Protein AF-A0A124H718-F1 (afdb_monomer_lite)

pLDDT: mean 73.68, std 16.91, range [37.5, 92.75]

Sequence (72 aa):
MRSGSGDEFDVVFSLAGAYIRGFDHESPMSPNAEDVVWPGVLDSVPGAFHAQIAELARRLRLDARPACRAHS

Structure (mmCIF, N/CA/C/O backbone):
data_AF-A0A124H718-F1
#
_entry.id   AF-A0A124H718-F1
#
loop_
_atom_site.group_PDB
_atom_site.id
_atom_site.type_symbol
_atom_site.label_atom_id
_atom_site.label_alt_id
_atom_site.label_comp_id
_atom_site.label_asym_id
_atom_site.label_entity_id
_atom_site.label_seq_id
_atom_site.pdbx_PDB_ins_code
_atom_site.Cartn_x
_atom_site.Cartn_y
_atom_site.Cartn_z
_atom_site.occupancy
_atom_site.B_iso_or_equiv
_atom_site.auth_seq_id
_atom_site.auth_comp_id
_atom_site.auth_asym_id
_atom_site.auth_atom_id
_atom_site.pdbx_PDB_model_num
ATOM 1 N N . MET A 1 1 ? 17.474 15.665 0.035 1.00 44.22 1 MET A N 1
ATOM 2 C CA . MET A 1 1 ? 17.588 14.280 -0.471 1.00 44.22 1 MET A CA 1
ATOM 3 C C . MET A 1 1 ? 18.267 14.383 -1.831 1.00 44.22 1 MET A C 1
ATOM 5 O O . MET A 1 1 ? 17.912 15.292 -2.569 1.00 44.22 1 MET A O 1
ATOM 9 N N . ARG A 1 2 ? 19.332 13.614 -2.097 1.00 45.97 2 ARG A N 1
ATOM 10 C CA . ARG A 1 2 ? 20.130 13.689 -3.345 1.00 45.97 2 ARG A CA 1
ATOM 11 C C . ARG A 1 2 ? 19.880 12.472 -4.261 1.00 45.97 2 ARG A C 1
ATOM 13 O O . ARG A 1 2 ? 20.800 11.992 -4.906 1.00 45.97 2 ARG A O 1
ATOM 20 N N . SER A 1 3 ? 18.647 11.985 -4.297 1.00 52.22 3 SER A N 1
ATOM 21 C CA . SER A 1 3 ? 18.076 11.207 -5.402 1.00 52.22 3 SER A CA 1
ATOM 22 C C . SER A 1 3 ? 17.107 12.144 -6.125 1.00 52.22 3 SER A C 1
ATOM 24 O O . SER A 1 3 ? 16.495 13.004 -5.485 1.00 52.22 3 SER A O 1
ATOM 26 N N . GLY A 1 4 ? 17.029 12.095 -7.450 1.00 47.84 4 GLY A N 1
ATOM 27 C CA . GLY A 1 4 ? 16.101 12.940 -8.198 1.00 47.84 4 GLY A CA 1
ATOM 28 C C . GLY A 1 4 ? 14.657 12.717 -7.735 1.00 47.84 4 GLY A C 1
ATOM 29 O O . GLY A 1 4 ? 14.123 11.646 -7.925 1.00 47.84 4 GLY A O 1
ATOM 30 N N . SER A 1 5 ? 14.069 13.720 -7.081 1.00 56.97 5 SER A N 1
ATOM 31 C CA . SER A 1 5 ? 12.645 14.102 -6.958 1.00 56.97 5 SER A CA 1
ATOM 32 C C . SER A 1 5 ? 11.491 13.144 -7.380 1.00 56.97 5 SER A C 1
ATOM 34 O O . SER A 1 5 ? 10.489 13.651 -7.889 1.00 56.97 5 SER A O 1
ATOM 36 N N . GLY A 1 6 ? 11.537 11.827 -7.172 1.00 63.84 6 GLY A N 1
ATOM 37 C CA . GLY A 1 6 ? 10.407 10.959 -7.554 1.00 63.84 6 GLY A CA 1
ATOM 38 C C . GLY A 1 6 ? 10.128 9.749 -6.674 1.00 63.84 6 GLY A C 1
ATOM 39 O O . GLY A 1 6 ? 9.180 9.026 -6.960 1.00 63.84 6 GLY A O 1
ATOM 40 N N . ASP A 1 7 ? 10.910 9.526 -5.617 1.00 75.06 7 ASP A N 1
ATOM 41 C CA . ASP A 1 7 ? 10.551 8.538 -4.600 1.00 75.06 7 ASP A CA 1
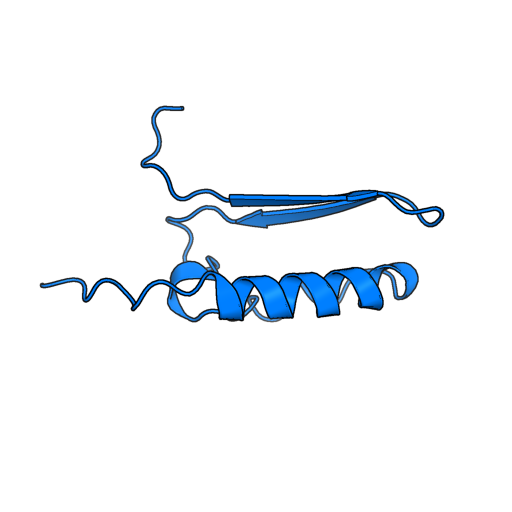ATOM 42 C C . ASP A 1 7 ? 9.338 9.063 -3.829 1.00 75.06 7 ASP A C 1
ATOM 44 O O . ASP A 1 7 ? 9.354 10.196 -3.333 1.00 75.06 7 ASP A O 1
ATOM 48 N N . GLU A 1 8 ? 8.295 8.250 -3.707 1.00 79.81 8 GLU A N 1
ATOM 49 C CA . GLU A 1 8 ? 7.052 8.650 -3.053 1.00 79.81 8 GLU A CA 1
ATOM 50 C C . GLU A 1 8 ? 6.641 7.630 -1.999 1.00 79.81 8 GLU A C 1
ATOM 52 O O . GLU A 1 8 ? 6.852 6.421 -2.139 1.00 79.81 8 GLU A O 1
ATOM 57 N N . PHE A 1 9 ? 6.042 8.129 -0.919 1.00 83.69 9 PHE A N 1
ATOM 58 C CA . PHE A 1 9 ? 5.423 7.289 0.088 1.00 83.69 9 PHE A CA 1
ATOM 59 C C . PHE A 1 9 ? 4.145 7.919 0.644 1.00 83.69 9 PHE A C 1
ATOM 61 O O . PHE A 1 9 ? 4.044 9.130 0.823 1.00 83.69 9 PHE A O 1
ATOM 68 N N . ASP A 1 10 ? 3.198 7.054 0.991 1.00 84.62 10 ASP A N 1
ATOM 69 C CA . ASP A 1 10 ? 1.957 7.371 1.681 1.00 84.62 10 ASP A CA 1
ATOM 70 C C . ASP A 1 10 ? 1.904 6.619 3.011 1.00 84.62 10 ASP A C 1
ATOM 72 O O . ASP A 1 10 ? 2.263 5.440 3.101 1.00 84.62 10 ASP A O 1
ATOM 76 N N . VAL A 1 11 ? 1.376 7.280 4.039 1.00 87.81 11 VAL A N 1
ATOM 77 C CA . VAL A 1 11 ? 1.091 6.659 5.335 1.00 87.81 11 VAL A CA 1
ATOM 78 C C . VAL A 1 11 ? -0.356 6.927 5.713 1.00 87.81 11 VAL A C 1
ATOM 80 O O . VAL A 1 11 ? -0.788 8.078 5.770 1.00 87.81 11 VAL A O 1
ATOM 83 N N . VAL A 1 12 ? -1.099 5.865 6.020 1.00 88.56 12 VAL A N 1
ATOM 84 C CA . VAL A 1 12 ? -2.476 5.944 6.513 1.00 88.56 12 VAL A CA 1
ATOM 85 C C . VAL A 1 12 ? -2.556 5.335 7.905 1.00 88.56 12 VAL A C 1
ATOM 87 O O . VAL A 1 12 ? -2.278 4.152 8.096 1.00 88.56 12 VAL A O 1
ATOM 90 N N . PHE A 1 13 ? -2.985 6.134 8.880 1.00 89.00 13 PHE A N 1
ATOM 91 C CA . PHE A 1 13 ? -3.267 5.672 10.237 1.00 89.00 13 PHE A CA 1
ATOM 92 C C . PHE A 1 13 ? -4.745 5.306 10.384 1.00 89.00 13 PHE A C 1
ATOM 94 O O . PHE A 1 13 ? -5.628 6.006 9.891 1.00 89.00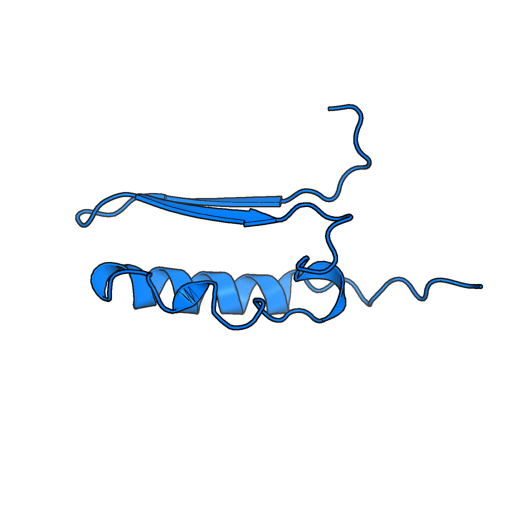 13 PHE A O 1
ATOM 101 N N . SER A 1 14 ? -5.021 4.208 11.081 1.00 86.44 14 SER A N 1
ATOM 102 C CA . SER A 1 14 ? -6.372 3.728 11.364 1.00 86.44 14 SER A CA 1
ATOM 103 C C . SER A 1 14 ? -6.432 3.042 12.728 1.00 86.44 14 SER A C 1
ATOM 105 O O . SER A 1 14 ? -5.403 2.719 13.319 1.00 86.44 14 SER A O 1
ATOM 107 N N . LEU A 1 15 ? -7.644 2.747 13.205 1.00 91.38 15 LEU A N 1
ATOM 108 C CA . LEU A 1 15 ? -7.833 1.952 14.424 1.00 91.38 15 LEU A CA 1
ATOM 109 C C . LEU A 1 15 ? -7.292 0.518 14.296 1.00 91.38 15 LEU A C 1
ATOM 111 O O . LEU A 1 15 ? -6.970 -0.098 15.305 1.00 91.38 15 LEU A O 1
ATOM 115 N N . ALA A 1 16 ? -7.168 -0.005 13.072 1.00 89.50 16 ALA A N 1
ATOM 116 C CA . ALA A 1 16 ? -6.583 -1.319 12.809 1.00 89.50 16 ALA A CA 1
ATOM 117 C C . ALA A 1 16 ? -5.041 -1.302 12.792 1.00 89.50 16 ALA A C 1
ATOM 119 O O . ALA A 1 16 ? -4.418 -2.360 12.735 1.00 89.50 16 ALA A O 1
ATOM 120 N N . GLY A 1 17 ? -4.422 -0.116 12.830 1.00 92.12 17 GLY A N 1
ATOM 121 C CA . GLY A 1 17 ? -2.978 0.082 12.719 1.00 92.12 17 GLY A CA 1
ATOM 122 C C . GLY A 1 17 ? -2.603 1.071 11.615 1.00 92.12 17 GLY A C 1
ATOM 123 O O . GLY A 1 17 ? -3.439 1.845 11.139 1.00 92.12 17 GLY A O 1
ATOM 124 N N . ALA A 1 18 ? -1.334 1.043 11.210 1.00 91.25 18 ALA A N 1
ATOM 125 C CA . ALA A 1 18 ? -0.790 1.894 10.157 1.00 91.25 18 ALA A CA 1
ATOM 126 C C . ALA A 1 18 ? -0.535 1.092 8.874 1.00 91.25 18 ALA A C 1
ATOM 128 O O . ALA A 1 18 ? 0.020 -0.004 8.923 1.00 91.25 18 ALA A O 1
ATOM 129 N N . TYR A 1 19 ? -0.906 1.673 7.737 1.00 89.44 19 TYR A N 1
ATOM 130 C CA . TYR A 1 19 ? -0.568 1.187 6.405 1.00 89.44 19 TYR A CA 1
ATOM 131 C C . TYR A 1 19 ? 0.428 2.154 5.768 1.00 89.44 19 TYR A C 1
ATOM 133 O O . TYR A 1 19 ? 0.164 3.354 5.699 1.00 89.44 19 TYR A O 1
ATOM 141 N N . ILE A 1 20 ? 1.568 1.632 5.324 1.00 89.19 20 ILE A N 1
ATOM 142 C CA . ILE A 1 20 ? 2.623 2.408 4.673 1.00 89.19 20 ILE A CA 1
ATOM 143 C C . ILE A 1 20 ? 2.819 1.833 3.279 1.00 89.19 20 ILE A C 1
ATOM 145 O O . ILE A 1 20 ? 2.991 0.625 3.123 1.00 89.19 20 ILE A O 1
ATOM 149 N N . ARG A 1 21 ? 2.823 2.707 2.278 1.00 86.00 21 ARG A N 1
ATOM 150 C CA . ARG A 1 21 ? 3.179 2.380 0.901 1.00 86.00 21 ARG A CA 1
ATOM 151 C C . ARG A 1 21 ? 4.314 3.294 0.488 1.00 86.00 21 ARG A C 1
ATOM 153 O O . ARG A 1 21 ? 4.235 4.485 0.742 1.00 86.00 21 ARG A O 1
ATOM 160 N N . GLY A 1 22 ? 5.322 2.763 -0.183 1.00 85.94 22 GLY A N 1
ATOM 161 C CA . GLY A 1 22 ? 6.326 3.588 -0.835 1.00 85.94 22 GLY A CA 1
ATOM 162 C C . GLY A 1 22 ? 6.885 2.895 -2.059 1.00 85.94 22 GLY A C 1
ATOM 163 O O . GLY A 1 22 ? 6.805 1.669 -2.166 1.00 85.94 22 GLY A O 1
ATOM 164 N N . PHE A 1 23 ? 7.428 3.684 -2.972 1.00 81.56 23 PHE A N 1
ATOM 165 C CA . PHE A 1 23 ? 8.197 3.180 -4.095 1.00 81.56 23 PHE A CA 1
ATOM 166 C C . PHE A 1 23 ? 9.443 4.036 -4.316 1.00 81.56 23 PHE A C 1
ATOM 168 O O . PHE A 1 23 ? 9.477 5.223 -3.999 1.00 81.56 23 PHE A O 1
ATOM 175 N N . ASP A 1 24 ? 10.466 3.385 -4.852 1.00 81.31 24 ASP A N 1
ATOM 176 C CA . ASP A 1 24 ? 11.662 4.022 -5.395 1.00 81.31 24 ASP A CA 1
ATOM 177 C C . ASP A 1 24 ? 11.394 4.317 -6.873 1.00 81.31 24 ASP A C 1
ATOM 179 O O . ASP A 1 24 ? 10.976 3.411 -7.603 1.00 81.31 24 ASP A O 1
ATOM 183 N N . HIS A 1 25 ? 11.580 5.568 -7.304 1.00 78.62 25 HIS A N 1
ATOM 184 C CA . HIS A 1 25 ? 11.280 5.992 -8.673 1.00 78.62 25 HIS A CA 1
ATOM 185 C C . HIS A 1 25 ? 12.041 5.156 -9.698 1.00 78.62 25 HIS A C 1
ATOM 187 O O . HIS A 1 25 ? 11.480 4.791 -10.733 1.00 78.62 25 HIS A O 1
ATOM 193 N N . GLU A 1 26 ? 13.298 4.851 -9.392 1.00 78.50 26 GLU A N 1
ATOM 194 C CA . GLU A 1 26 ? 14.233 4.201 -10.307 1.00 78.50 26 GLU A CA 1
ATOM 195 C C . GLU A 1 26 ? 14.081 2.669 -10.293 1.00 78.50 26 GLU A C 1
ATOM 197 O O . GLU A 1 26 ? 14.744 1.953 -11.048 1.00 78.50 26 GLU A O 1
ATOM 202 N N . SER A 1 27 ? 13.196 2.138 -9.442 1.00 78.38 27 SER A N 1
ATOM 203 C CA . SER A 1 27 ? 12.951 0.704 -9.342 1.00 78.38 27 SER A CA 1
ATOM 204 C C . SER A 1 27 ? 12.128 0.186 -10.528 1.00 78.38 27 SER A C 1
ATOM 206 O O . SER A 1 27 ? 11.110 0.781 -10.879 1.00 78.38 27 SER A O 1
ATOM 208 N N . PRO A 1 28 ? 12.446 -0.999 -11.081 1.00 73.06 28 PRO A N 1
ATOM 209 C CA . PRO A 1 28 ? 11.588 -1.675 -12.058 1.00 73.06 28 PRO A CA 1
ATOM 210 C C . PRO A 1 28 ? 10.185 -2.002 -11.527 1.00 73.06 28 PRO A C 1
ATOM 212 O O . PRO A 1 28 ? 9.264 -2.208 -12.307 1.00 73.06 28 PRO A O 1
ATOM 215 N N . MET A 1 29 ? 10.025 -2.068 -10.201 1.00 76.81 29 MET A N 1
ATOM 216 C CA . MET A 1 29 ? 8.731 -2.274 -9.540 1.00 76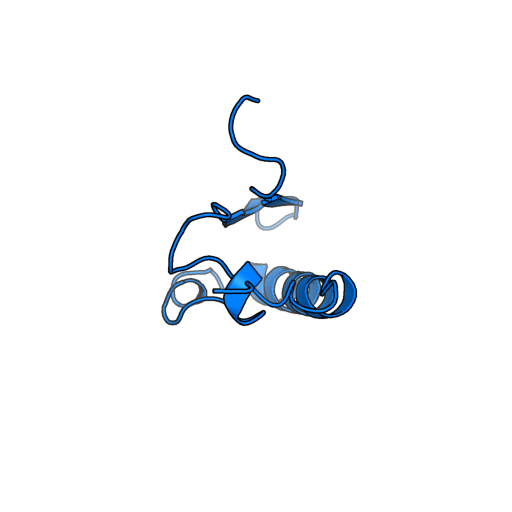.81 29 MET A CA 1
ATOM 217 C C . MET A 1 29 ? 7.984 -0.957 -9.286 1.00 76.81 29 MET A C 1
ATOM 219 O O . MET A 1 29 ? 6.925 -0.968 -8.656 1.00 76.81 29 MET A O 1
ATOM 223 N N . SER A 1 30 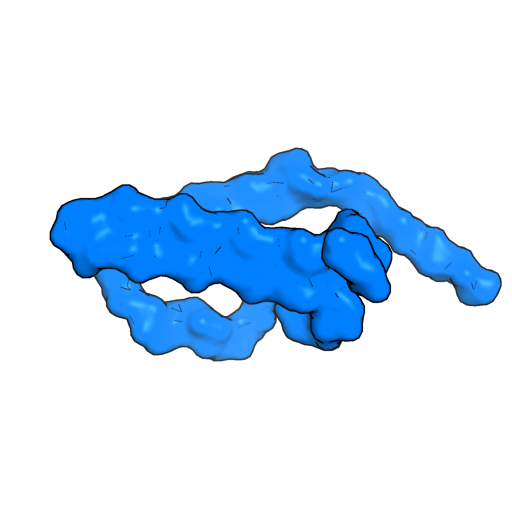? 8.551 0.174 -9.717 1.00 73.75 30 SER A N 1
ATOM 224 C CA . SER A 1 30 ? 7.958 1.492 -9.546 1.00 73.75 30 SER A CA 1
ATOM 225 C C . SER A 1 30 ? 6.632 1.579 -10.301 1.00 73.75 30 SER A C 1
ATOM 227 O O . SER A 1 30 ? 6.602 1.372 -11.519 1.00 73.75 30 SER A O 1
ATOM 229 N N . PRO A 1 31 ? 5.536 1.962 -9.624 1.00 70.50 31 PRO A N 1
ATOM 230 C CA . PRO A 1 31 ? 4.278 2.258 -10.290 1.00 70.50 31 PRO A CA 1
ATOM 231 C C . PRO A 1 31 ? 4.408 3.419 -11.279 1.00 70.50 31 PRO A C 1
ATOM 233 O O . PRO A 1 31 ? 3.574 3.534 -12.156 1.00 70.50 31 PRO A O 1
ATOM 236 N N . ASN A 1 32 ? 5.447 4.257 -11.198 1.00 66.50 32 ASN A N 1
ATOM 237 C CA . ASN A 1 32 ? 5.599 5.431 -12.062 1.00 66.50 32 ASN A CA 1
ATOM 238 C C . ASN A 1 32 ? 5.810 5.088 -13.556 1.00 66.50 32 ASN A C 1
ATOM 240 O O . ASN A 1 32 ? 5.755 5.977 -14.404 1.00 66.50 32 ASN A O 1
ATOM 244 N N . ALA A 1 33 ? 6.088 3.824 -13.895 1.00 67.06 33 ALA A N 1
ATOM 245 C CA . ALA A 1 33 ? 6.202 3.374 -15.283 1.00 67.06 33 ALA A CA 1
ATOM 246 C C . ALA A 1 33 ? 4.856 2.938 -15.893 1.00 67.06 33 ALA A C 1
ATOM 248 O O . ALA A 1 33 ? 4.610 3.208 -17.067 1.00 67.06 33 ALA A O 1
ATOM 249 N N . GLU A 1 34 ? 3.999 2.266 -15.115 1.00 66.81 34 GLU A N 1
ATOM 250 C CA . GLU A 1 34 ? 2.769 1.631 -15.627 1.00 66.81 34 GLU A CA 1
ATOM 251 C C . GLU A 1 34 ? 1.490 1.985 -14.843 1.00 66.81 34 GLU A C 1
ATOM 253 O O . GLU A 1 34 ? 0.410 1.506 -15.174 1.00 66.81 34 GLU A O 1
ATOM 258 N N . ASP A 1 35 ? 1.580 2.818 -13.807 1.00 69.38 35 ASP A N 1
ATOM 259 C CA . ASP A 1 35 ? 0.504 3.198 -12.878 1.00 69.38 35 ASP A CA 1
ATOM 260 C C . ASP A 1 35 ? -0.203 2.006 -12.200 1.00 69.38 35 ASP A C 1
ATOM 262 O O . ASP A 1 35 ? -1.322 2.118 -11.684 1.00 69.38 35 ASP A O 1
ATOM 266 N N . VAL A 1 36 ? 0.456 0.842 -12.165 1.00 76.00 36 VAL A N 1
ATOM 267 C CA . VAL A 1 36 ? -0.040 -0.381 -11.525 1.00 76.00 36 VAL A CA 1
ATOM 268 C C . VAL A 1 36 ? 0.901 -0.806 -10.404 1.00 76.00 36 VAL A C 1
ATOM 270 O O . VAL A 1 36 ? 2.121 -0.711 -10.507 1.00 76.00 36 VAL A O 1
ATOM 273 N N . VAL A 1 37 ? 0.323 -1.305 -9.311 1.00 82.62 37 VAL A N 1
ATOM 274 C CA . VAL A 1 37 ? 1.093 -1.969 -8.256 1.00 82.62 37 VAL A CA 1
ATOM 275 C C . VAL A 1 37 ? 1.630 -3.293 -8.794 1.00 82.62 37 VAL A C 1
ATOM 277 O O . VAL A 1 37 ? 0.879 -4.076 -9.378 1.00 82.62 37 VAL A O 1
ATOM 280 N N . TRP A 1 38 ? 2.917 -3.553 -8.569 1.00 83.12 38 TRP A N 1
ATOM 281 C CA . TRP A 1 38 ? 3.555 -4.789 -9.009 1.00 83.12 38 TRP A CA 1
ATOM 282 C C . TRP A 1 38 ? 2.846 -6.036 -8.434 1.00 83.12 38 TRP A C 1
ATOM 284 O O . TRP A 1 38 ? 2.462 -6.031 -7.256 1.00 83.12 38 TRP A O 1
ATOM 294 N N . PRO A 1 39 ? 2.669 -7.117 -9.220 1.00 84.94 39 PRO A N 1
ATOM 295 C CA . PRO A 1 39 ? 2.006 -8.332 -8.749 1.00 84.94 39 PRO A CA 1
ATOM 296 C C . PRO A 1 39 ? 2.647 -8.906 -7.479 1.00 84.94 39 PRO A C 1
ATOM 298 O O . PRO A 1 39 ? 3.870 -8.935 -7.349 1.00 84.94 39 PRO A O 1
ATOM 301 N N . GLY A 1 40 ? 1.828 -9.381 -6.539 1.00 88.06 40 GLY A N 1
ATOM 302 C CA . GLY A 1 40 ? 2.297 -9.983 -5.286 1.00 88.06 40 GLY A CA 1
ATOM 303 C C . GLY A 1 40 ? 2.538 -9.004 -4.134 1.00 88.06 40 GLY A C 1
ATOM 304 O O . GLY A 1 40 ? 2.583 -9.42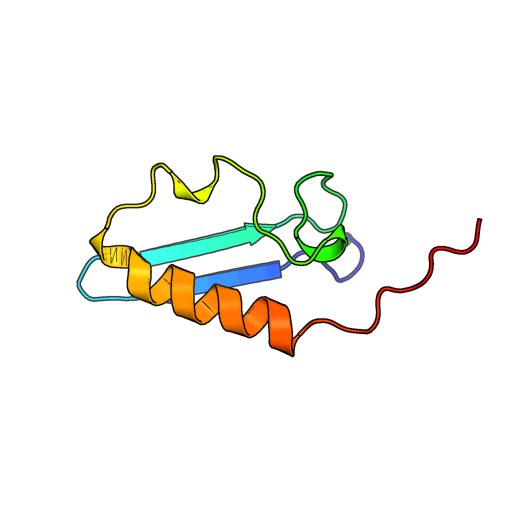4 -2.980 1.00 88.06 40 GLY A O 1
ATOM 305 N N . VAL A 1 41 ? 2.648 -7.697 -4.402 1.00 87.81 41 VAL A N 1
ATOM 306 C CA . VAL A 1 41 ? 2.936 -6.685 -3.363 1.00 87.81 41 VAL A CA 1
ATOM 307 C C . VAL A 1 41 ? 1.800 -6.557 -2.343 1.00 87.81 41 VAL A C 1
ATOM 309 O O . VAL A 1 41 ? 2.054 -6.301 -1.168 1.00 87.81 41 VAL A O 1
ATOM 312 N N . LEU A 1 42 ? 0.549 -6.737 -2.772 1.00 89.00 42 LEU A N 1
ATOM 313 C CA . LEU A 1 42 ? -0.630 -6.560 -1.916 1.00 89.00 42 LEU A CA 1
ATOM 314 C C . LEU A 1 42 ? -1.136 -7.866 -1.290 1.00 89.00 42 LEU A C 1
ATOM 316 O O . LEU A 1 42 ? -1.979 -7.818 -0.399 1.00 89.00 42 LEU A O 1
ATOM 320 N N . ASP A 1 43 ? -0.623 -9.018 -1.720 1.00 91.56 43 ASP A N 1
ATOM 321 C CA . ASP A 1 43 ? -1.195 -10.334 -1.404 1.00 91.56 43 ASP A CA 1
ATOM 322 C C . ASP A 1 43 ? -1.118 -10.678 0.090 1.00 91.56 43 ASP A C 1
ATOM 324 O O . ASP A 1 43 ? -1.942 -11.429 0.609 1.00 91.56 43 ASP A O 1
ATOM 328 N N . SER A 1 44 ? -0.131 -10.122 0.793 1.00 90.94 44 SER A N 1
ATOM 329 C CA . SER A 1 44 ? 0.071 -10.323 2.231 1.00 90.94 44 SER A CA 1
ATOM 330 C C . SER A 1 44 ? -0.569 -9.235 3.096 1.00 90.94 44 SER A C 1
ATOM 332 O O . SER A 1 44 ? -0.500 -9.316 4.326 1.00 90.94 44 SER A O 1
ATOM 334 N N . VAL A 1 45 ? -1.189 -8.214 2.491 1.00 90.25 45 VAL A N 1
ATOM 335 C CA . VAL A 1 45 ? -1.784 -7.104 3.238 1.00 90.25 45 VAL A CA 1
ATOM 336 C C . VAL A 1 45 ? -3.038 -7.596 3.969 1.00 90.25 45 VAL A C 1
ATOM 338 O O . VAL A 1 45 ? -3.943 -8.150 3.343 1.00 90.25 45 VAL A O 1
ATOM 341 N N . PRO A 1 46 ? -3.148 -7.378 5.293 1.00 92.75 46 PRO A N 1
ATOM 342 C CA . PRO A 1 46 ? -4.340 -7.761 6.034 1.00 92.75 46 PRO A CA 1
ATOM 343 C C . PRO A 1 46 ? -5.608 -7.099 5.482 1.00 92.75 46 PRO A C 1
ATOM 345 O O . PRO A 1 46 ? -5.624 -5.899 5.203 1.00 92.75 46 PRO A O 1
ATOM 348 N N . GLY A 1 47 ? -6.710 -7.856 5.445 1.00 91.94 47 GLY A N 1
ATOM 349 C CA . GLY A 1 47 ? -8.004 -7.390 4.924 1.00 91.94 47 GLY A CA 1
ATOM 350 C C . GLY A 1 47 ? -8.530 -6.094 5.554 1.00 91.94 47 GLY A C 1
ATOM 351 O O . GLY A 1 47 ? 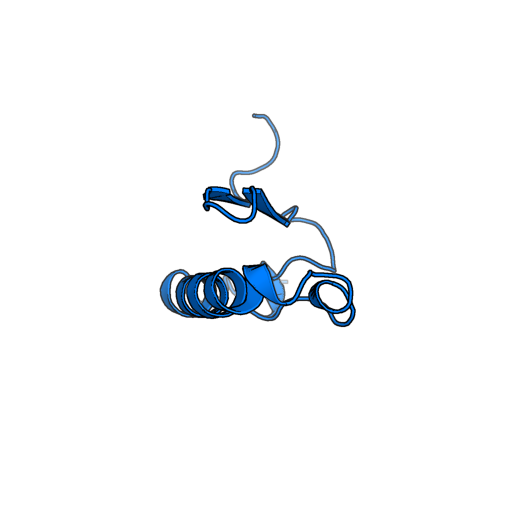-9.241 -5.329 4.904 1.00 91.94 47 GLY A O 1
ATOM 352 N N . ALA A 1 48 ? -8.120 -5.798 6.791 1.00 92.19 48 ALA A N 1
ATOM 353 C CA . ALA A 1 48 ? -8.438 -4.553 7.490 1.00 92.19 48 ALA A CA 1
ATOM 354 C C . ALA A 1 48 ? -7.936 -3.283 6.770 1.00 92.19 48 ALA A C 1
ATOM 356 O O . ALA A 1 48 ? -8.443 -2.197 7.047 1.00 92.19 48 ALA A O 1
ATOM 357 N N . PHE A 1 49 ? -6.979 -3.410 5.843 1.00 90.88 49 PHE A N 1
ATOM 358 C CA . PHE A 1 49 ? -6.397 -2.297 5.088 1.00 90.88 49 PHE A CA 1
ATOM 359 C C . PHE A 1 49 ? -6.872 -2.209 3.626 1.00 90.88 49 PHE A C 1
ATOM 361 O O . PHE A 1 49 ? -6.394 -1.367 2.864 1.00 90.88 49 PHE A O 1
ATOM 368 N N . HIS A 1 50 ? -7.830 -3.042 3.202 1.00 90.50 50 HIS A N 1
ATOM 369 C CA . HIS A 1 50 ? -8.321 -3.036 1.816 1.00 90.50 50 HIS A CA 1
ATOM 370 C C . HIS A 1 50 ? -8.944 -1.694 1.397 1.00 90.50 50 HIS A C 1
ATOM 372 O O . HIS A 1 50 ? -8.840 -1.303 0.234 1.00 90.50 50 HIS A O 1
ATOM 378 N N . ALA A 1 51 ? -9.560 -0.959 2.329 1.00 87.81 51 ALA A N 1
ATOM 379 C CA . ALA A 1 51 ? -10.116 0.363 2.040 1.00 87.81 51 ALA A CA 1
ATOM 380 C C . ALA A 1 51 ? -9.015 1.382 1.689 1.00 87.81 51 ALA A C 1
ATOM 382 O O . ALA A 1 51 ? -9.172 2.178 0.766 1.00 87.81 51 ALA A O 1
ATOM 383 N N . GLN A 1 52 ? -7.880 1.314 2.383 1.00 88.62 52 GLN A N 1
ATOM 384 C CA . GLN A 1 52 ? -6.710 2.162 2.181 1.00 88.62 52 GLN A CA 1
ATOM 385 C C . GLN A 1 52 ? -6.024 1.831 0.853 1.00 88.62 52 GLN A C 1
ATOM 387 O O . GLN A 1 52 ? -5.647 2.743 0.122 1.00 88.62 52 GLN A O 1
ATOM 392 N N . ILE A 1 53 ? -5.938 0.543 0.498 1.00 87.12 53 ILE A N 1
ATOM 393 C CA . ILE A 1 53 ? -5.474 0.106 -0.826 1.00 87.12 53 ILE A CA 1
ATOM 394 C C . ILE A 1 53 ? -6.345 0.721 -1.929 1.00 87.12 53 ILE A C 1
ATOM 396 O O . ILE A 1 53 ? -5.820 1.320 -2.866 1.00 87.12 53 ILE A O 1
ATOM 400 N N . ALA A 1 54 ? -7.672 0.597 -1.817 1.00 84.88 54 ALA A N 1
ATOM 401 C CA . ALA A 1 54 ? -8.599 1.106 -2.825 1.00 84.88 54 ALA A CA 1
ATOM 402 C C . ALA A 1 54 ? -8.516 2.634 -2.983 1.00 84.88 54 ALA A C 1
ATOM 404 O O . ALA A 1 54 ? -8.594 3.141 -4.101 1.00 84.88 54 ALA A O 1
ATOM 405 N N . GLU A 1 55 ? -8.334 3.363 -1.882 1.00 80.06 55 GLU A N 1
ATOM 406 C CA . GLU A 1 55 ? -8.187 4.818 -1.900 1.00 80.06 55 GLU A CA 1
ATOM 407 C C . GLU A 1 55 ? -6.871 5.260 -2.554 1.00 80.06 55 GLU A C 1
ATOM 409 O O . GLU A 1 55 ? -6.871 6.098 -3.457 1.00 80.06 55 GLU A O 1
ATOM 414 N N . LEU A 1 56 ? -5.745 4.650 -2.181 1.00 76.31 56 LEU A N 1
ATOM 415 C CA . LEU A 1 56 ? -4.441 4.999 -2.753 1.00 76.31 56 LEU A CA 1
ATOM 416 C C . LEU A 1 56 ? -4.285 4.549 -4.214 1.00 76.31 56 LEU A C 1
ATOM 418 O O . LEU A 1 56 ? -3.560 5.183 -4.982 1.00 76.31 56 LEU A O 1
ATOM 422 N N . ALA A 1 57 ? -5.000 3.503 -4.636 1.00 73.81 57 ALA A N 1
ATOM 423 C CA . ALA A 1 57 ? -5.099 3.131 -6.046 1.00 73.81 57 ALA A CA 1
ATOM 424 C C . ALA A 1 57 ? -5.825 4.200 -6.884 1.00 73.81 57 ALA A C 1
ATOM 426 O O . ALA A 1 57 ? -5.510 4.379 -8.059 1.00 73.81 57 ALA A O 1
ATOM 427 N N . ARG A 1 58 ? -6.780 4.943 -6.302 1.00 58.75 58 ARG A N 1
ATOM 428 C CA . ARG A 1 58 ? -7.401 6.088 -6.990 1.00 58.75 58 ARG A CA 1
ATOM 429 C C . ARG A 1 58 ? -6.448 7.272 -7.099 1.00 58.75 58 ARG A C 1
ATOM 431 O O . ARG A 1 58 ? -6.482 7.942 -8.124 1.00 58.75 58 ARG A O 1
ATOM 438 N N . ARG A 1 59 ? -5.599 7.508 -6.093 1.00 63.25 59 ARG A N 1
ATOM 439 C CA . ARG A 1 59 ? -4.592 8.583 -6.131 1.00 63.25 59 ARG A CA 1
ATOM 440 C C . ARG A 1 59 ? -3.567 8.401 -7.243 1.00 63.25 59 ARG A C 1
ATOM 442 O O . ARG A 1 59 ? -3.396 9.327 -8.020 1.00 63.25 59 ARG A O 1
ATOM 449 N N . LEU A 1 60 ? -3.023 7.191 -7.425 1.00 61.66 60 LEU A N 1
ATOM 450 C CA . LEU A 1 60 ? -2.122 6.899 -8.558 1.00 61.66 60 LEU A CA 1
ATOM 451 C C . LEU A 1 60 ? -2.724 7.324 -9.910 1.00 61.66 60 LEU A C 1
ATOM 453 O O . LEU A 1 60 ? -2.034 7.868 -10.758 1.00 61.66 60 LEU A O 1
ATOM 457 N N . ARG A 1 61 ? -4.040 7.151 -10.092 1.00 54.97 61 ARG A N 1
ATOM 458 C CA . ARG A 1 61 ? -4.738 7.553 -11.326 1.00 54.97 61 ARG A CA 1
ATOM 459 C C . ARG A 1 61 ? -4.950 9.060 -11.473 1.00 54.97 61 ARG A C 1
ATOM 461 O O . ARG A 1 61 ? -5.196 9.514 -12.585 1.00 54.97 61 ARG A O 1
ATOM 468 N N . LEU A 1 62 ? -4.949 9.813 -10.376 1.00 50.84 62 LEU A N 1
ATOM 469 C CA . LEU A 1 62 ? -5.125 11.269 -10.380 1.00 50.84 62 LEU A CA 1
ATOM 470 C C . LEU A 1 62 ? -3.785 12.000 -10.500 1.00 50.84 62 LEU A C 1
ATOM 472 O O . LEU A 1 62 ? -3.727 13.052 -11.133 1.00 50.84 62 LEU A O 1
ATOM 476 N N . ASP A 1 63 ? -2.727 11.422 -9.933 1.00 53.16 63 ASP A N 1
ATOM 477 C CA . ASP A 1 63 ? -1.371 11.974 -9.944 1.00 53.16 63 ASP A CA 1
ATOM 478 C C . ASP A 1 63 ? -0.562 11.565 -11.187 1.00 53.16 63 ASP A C 1
ATOM 480 O O . ASP A 1 63 ? 0.547 12.068 -11.384 1.00 53.16 63 ASP A O 1
ATOM 484 N N . ALA A 1 64 ? -1.138 10.725 -12.061 1.00 50.66 64 ALA A N 1
ATOM 485 C CA . ALA A 1 64 ? -0.601 10.353 -13.367 1.00 50.66 64 ALA A CA 1
ATOM 486 C C . ALA A 1 64 ? -0.349 11.603 -14.234 1.00 50.66 64 ALA A C 1
ATOM 488 O O . ALA A 1 64 ? -1.187 12.058 -15.021 1.00 50.66 64 ALA A O 1
ATOM 489 N N . ARG A 1 65 ? 0.843 12.188 -14.089 1.00 50.97 65 ARG A N 1
ATOM 490 C CA . ARG A 1 65 ? 1.391 13.129 -15.063 1.00 50.97 65 ARG A CA 1
ATOM 491 C C . ARG A 1 65 ? 1.560 12.369 -16.377 1.00 50.97 65 ARG A C 1
ATOM 493 O O . ARG A 1 65 ? 1.966 11.210 -16.337 1.00 50.97 65 ARG A O 1
ATOM 500 N N . PRO A 1 66 ? 1.273 12.987 -17.540 1.00 41.91 66 PRO A N 1
ATOM 501 C CA . PRO A 1 66 ? 1.454 12.318 -18.820 1.00 41.91 66 PRO A CA 1
ATOM 502 C C . PRO A 1 66 ? 2.876 11.771 -18.868 1.00 41.91 66 PRO A C 1
ATOM 504 O O . PRO A 1 66 ? 3.821 12.552 -18.725 1.00 41.91 66 PRO A O 1
ATOM 507 N N . ALA A 1 67 ? 2.989 10.443 -18.993 1.00 48.38 67 ALA A N 1
ATOM 508 C CA . ALA A 1 67 ? 4.250 9.720 -18.983 1.00 48.38 67 ALA A CA 1
ATOM 509 C C . ALA A 1 67 ? 5.272 10.512 -19.796 1.00 48.38 67 ALA A C 1
ATOM 511 O O . ALA A 1 67 ? 5.069 10.765 -20.990 1.00 48.38 67 ALA A O 1
ATOM 512 N N . CYS A 1 68 ? 6.326 10.985 -19.129 1.00 39.41 68 CYS A N 1
ATOM 513 C CA . CYS A 1 68 ? 7.411 11.667 -19.808 1.00 39.41 68 CYS A CA 1
ATOM 514 C C . CYS A 1 68 ? 7.941 10.665 -20.836 1.00 39.41 68 CYS A C 1
ATOM 516 O O . CYS A 1 68 ? 8.541 9.661 -20.461 1.00 39.41 68 CYS A O 1
ATOM 518 N N . ARG A 1 69 ? 7.647 10.889 -22.126 1.00 42.12 69 ARG A N 1
ATOM 519 C CA . ARG A 1 69 ? 8.219 10.105 -23.223 1.00 42.12 69 ARG A CA 1
ATOM 520 C C . ARG A 1 69 ? 9.728 10.202 -23.069 1.00 42.12 69 ARG A C 1
ATOM 522 O O . ARG A 1 69 ? 10.298 11.234 -23.418 1.00 42.12 69 ARG A O 1
ATOM 529 N N . ALA A 1 70 ? 10.347 9.148 -22.549 1.00 40.75 70 ALA A N 1
ATOM 530 C CA . ALA A 1 70 ? 11.784 8.978 -22.593 1.00 40.75 70 ALA A CA 1
ATOM 531 C C . ALA A 1 70 ? 12.183 9.008 -24.075 1.00 40.75 70 ALA A C 1
ATOM 533 O O . ALA A 1 70 ? 11.930 8.062 -24.820 1.00 40.75 70 ALA A O 1
ATOM 534 N N . HIS A 1 71 ? 12.689 10.156 -24.531 1.00 37.50 71 HIS A N 1
ATOM 535 C CA . HIS A 1 71 ? 13.378 10.238 -25.807 1.00 37.50 71 HIS A CA 1
ATOM 536 C C . HIS A 1 71 ? 14.682 9.464 -25.654 1.00 37.50 71 HIS A C 1
ATOM 538 O O . HIS A 1 71 ? 15.443 9.706 -24.717 1.00 37.50 71 HIS A O 1
ATOM 544 N N . SER A 1 72 ? 14.843 8.496 -26.553 1.00 46.59 72 SER A N 1
ATOM 545 C CA . SER A 1 72 ? 16.052 7.708 -26.784 1.00 46.59 72 SER A CA 1
ATOM 546 C C . SER A 1 72 ? 17.227 8.578 -27.215 1.00 46.59 72 SER A C 1
ATOM 548 O O . SER A 1 72 ? 16.975 9.629 -27.850 1.00 46.59 72 SER A O 1
#

Secondary structure (DSSP, 8-state):
--S-S--EEEEEEETTEEEEEEE-TTSTT-TTTTSSPPTTSSTTS-GGGHHHHHHHHHHHHHH---------

Radius of gyration: 13.63 Å; chains: 1; bounding box: 30×25×41 Å

Foldseek 3Di:
DPDPDDWDKDWDQDPVGIDIDTDDCPDPQDCLVPLDHDPPPCPPPDPVCVVVVVVVSVVSVVPNDPNPPPDD

Organism: NCBI:txid146536